Protein AF-A0A9D8HB39-F1 (afdb_monomer)

Solvent-accessible surface area (backbone atoms only — not comparable to full-atom values): 5679 Å² total; per-residue (Å²): 134,85,82,78,77,76,84,73,86,59,97,79,65,74,50,72,69,53,50,51,52,50,51,52,53,51,49,53,55,47,51,56,51,48,52,53,49,47,61,64,60,24,70,67,50,46,47,51,53,50,52,50,55,53,46,58,74,47,45,44,100,81,76,44,67,48,60,71,62,50,49,53,53,52,51,50,52,51,50,50,51,53,51,50,52,48,57,54,51,59,67,64,75,77,119

Sequence (95 aa):
MPRVIDKKAAPDQPSAAQLEAEISAARDNLAATLDQLRAETSPGALAARGVNAVKGFFTDEYGGVRPDRVAIVAGTVLTLIVLRRWRRSRRCHCH

Structure (mmCIF, N/CA/C/O backbone):
data_AF-A0A9D8HB39-F1
#
_entry.id   AF-A0A9D8HB39-F1
#
loop_
_atom_site.group_PDB
_atom_site.id
_atom_site.type_symbol
_atom_site.label_atom_id
_atom_site.label_alt_id
_atom_site.label_comp_id
_atom_site.label_asym_id
_atom_site.label_entity_id
_atom_site.label_seq_id
_atom_site.pdbx_PDB_ins_code
_atom_site.Cartn_x
_atom_site.Cartn_y
_atom_site.Cartn_z
_atom_site.occupancy
_atom_site.B_iso_or_equiv
_atom_site.auth_seq_id
_atom_site.auth_comp_id
_atom_site.auth_asym_id
_atom_site.auth_atom_id
_atom_site.pdbx_PDB_model_num
ATOM 1 N N . MET A 1 1 ? 6.376 -3.160 56.441 1.00 41.09 1 MET A N 1
ATOM 2 C CA . MET A 1 1 ? 4.916 -3.296 56.636 1.00 41.09 1 MET A CA 1
ATOM 3 C C . MET A 1 1 ? 4.254 -3.302 55.264 1.00 41.09 1 MET A C 1
ATOM 5 O O . MET A 1 1 ? 4.435 -2.317 54.557 1.00 41.09 1 MET A O 1
ATOM 9 N N . PRO A 1 2 ? 3.585 -4.382 54.824 1.00 53.44 2 PRO A N 1
ATOM 10 C CA . PRO A 1 2 ? 2.881 -4.374 53.548 1.00 53.44 2 PRO A CA 1
ATOM 11 C C . PRO A 1 2 ? 1.537 -3.661 53.724 1.00 53.44 2 PRO A C 1
ATOM 13 O O . PRO A 1 2 ? 0.754 -4.003 54.609 1.00 53.44 2 PRO A O 1
ATOM 16 N N . ARG A 1 3 ? 1.280 -2.643 52.900 1.00 53.41 3 ARG A N 1
ATOM 17 C CA . ARG A 1 3 ? -0.018 -1.970 52.851 1.00 53.41 3 ARG A CA 1
ATOM 18 C C . ARG A 1 3 ? -0.997 -2.907 52.150 1.00 53.41 3 ARG A C 1
ATOM 20 O O . ARG A 1 3 ? -1.012 -2.974 50.924 1.00 53.41 3 ARG A O 1
ATOM 27 N N . VAL A 1 4 ? -1.769 -3.656 52.934 1.00 57.44 4 VAL A N 1
ATOM 28 C CA . VAL A 1 4 ? -2.985 -4.312 52.450 1.00 57.44 4 VAL A CA 1
ATOM 29 C C . VAL A 1 4 ? -3.902 -3.213 51.926 1.00 57.44 4 VAL A C 1
ATOM 31 O O . VAL A 1 4 ? -4.328 -2.327 52.660 1.00 57.44 4 VAL A O 1
ATOM 34 N N . ILE A 1 5 ? -4.099 -3.190 50.614 1.00 57.19 5 ILE A N 1
ATOM 35 C CA . ILE A 1 5 ? -5.137 -2.371 50.005 1.00 57.19 5 ILE A CA 1
ATOM 36 C C . ILE A 1 5 ? -6.469 -3.037 50.335 1.00 57.19 5 ILE A C 1
ATOM 38 O O . ILE A 1 5 ? -6.849 -4.035 49.726 1.00 57.19 5 ILE A O 1
ATOM 42 N N . ASP A 1 6 ? -7.149 -2.507 51.347 1.00 56.09 6 ASP A N 1
ATOM 43 C CA . ASP A 1 6 ? -8.531 -2.846 51.647 1.00 56.09 6 ASP A CA 1
ATOM 44 C C . ASP A 1 6 ? -9.376 -2.664 50.386 1.00 56.09 6 ASP A C 1
ATOM 46 O O . ASP A 1 6 ? -9.554 -1.556 49.869 1.00 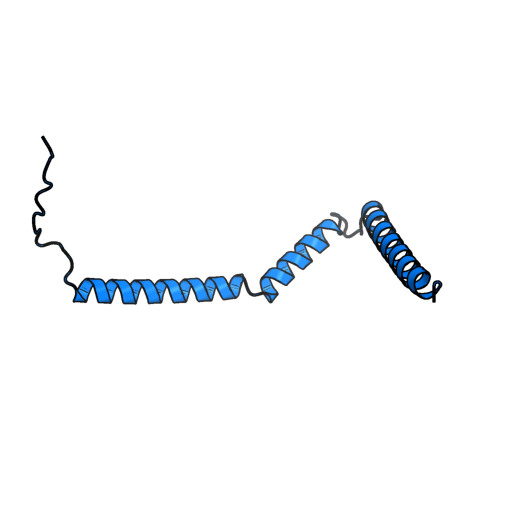56.09 6 ASP A O 1
ATOM 50 N N . LYS A 1 7 ? -9.893 -3.783 49.875 1.00 57.69 7 LYS A N 1
ATOM 51 C CA . LYS A 1 7 ? -10.887 -3.821 48.806 1.00 57.69 7 LYS A CA 1
ATOM 52 C C . LYS A 1 7 ? -12.195 -3.282 49.375 1.00 57.69 7 LYS A C 1
ATOM 54 O O . LYS A 1 7 ? -13.083 -4.036 49.762 1.00 57.69 7 LYS A O 1
ATOM 59 N N . LYS A 1 8 ? -12.300 -1.959 49.469 1.00 46.91 8 LYS A N 1
ATOM 60 C CA . LYS A 1 8 ? -13.551 -1.286 49.798 1.00 46.91 8 LYS A CA 1
ATOM 61 C C . LYS A 1 8 ? -14.505 -1.533 48.632 1.00 46.91 8 LYS A C 1
ATOM 63 O O . LYS A 1 8 ? -14.305 -1.008 47.541 1.00 46.91 8 LYS A O 1
ATOM 68 N N . ALA A 1 9 ? -15.506 -2.381 48.856 1.00 51.81 9 ALA A N 1
ATOM 69 C CA . ALA A 1 9 ? -16.674 -2.481 47.998 1.00 51.81 9 ALA A CA 1
ATOM 70 C C . ALA A 1 9 ? -17.374 -1.112 48.004 1.00 51.81 9 ALA A C 1
ATOM 72 O O . ALA A 1 9 ? -18.105 -0.780 48.934 1.00 51.81 9 ALA A O 1
ATOM 73 N N . ALA A 1 10 ? -17.048 -0.275 47.021 1.00 53.97 10 ALA A N 1
ATOM 74 C CA . ALA A 1 10 ? -17.773 0.952 46.733 1.00 53.97 10 ALA A CA 1
ATOM 75 C C . ALA A 1 10 ? -19.065 0.598 45.968 1.00 53.97 10 ALA A C 1
ATOM 77 O O . ALA A 1 10 ? -19.047 -0.350 45.176 1.00 53.97 10 ALA A O 1
ATOM 78 N N . PRO A 1 11 ? -20.165 1.344 46.173 1.00 55.41 11 PRO A N 1
ATOM 79 C CA . PRO A 1 11 ? -21.451 1.118 45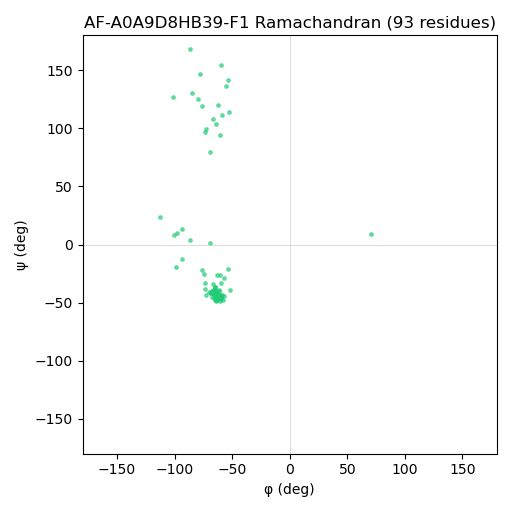.504 1.00 55.41 11 PRO A CA 1
ATOM 80 C C . PRO A 1 11 ? -21.421 1.439 43.996 1.00 55.41 11 PRO A C 1
ATOM 82 O O . PRO A 1 11 ? -22.429 1.272 43.321 1.00 55.41 11 PRO A O 1
ATOM 85 N N . ASP A 1 12 ? -20.265 1.855 43.472 1.00 61.81 12 ASP A N 1
ATOM 86 C CA . ASP A 1 12 ? -20.053 2.307 42.095 1.00 61.81 12 ASP A CA 1
ATOM 87 C C . ASP A 1 12 ? -19.425 1.243 41.178 1.00 61.81 12 ASP A C 1
ATOM 89 O O . ASP A 1 12 ? -19.029 1.555 40.056 1.00 61.81 12 ASP A O 1
ATOM 93 N N . GLN A 1 13 ? -19.275 -0.011 41.631 1.00 63.97 13 GLN A N 1
ATOM 94 C CA . GLN A 1 13 ? -18.836 -1.072 40.723 1.00 63.97 13 GLN A CA 1
ATOM 95 C C . GLN A 1 13 ? -20.004 -1.495 39.825 1.00 63.97 13 GLN A C 1
ATOM 97 O O . GLN A 1 13 ? -21.015 -1.967 40.357 1.00 63.97 13 GLN A O 1
ATOM 102 N N . PRO A 1 14 ? -19.879 -1.356 38.490 1.00 67.75 14 PRO A N 1
ATOM 103 C CA . PRO A 1 14 ? -20.923 -1.777 37.571 1.00 67.75 14 PRO A CA 1
ATOM 104 C C . PRO A 1 14 ? -21.248 -3.250 37.811 1.00 67.75 14 PRO A C 1
ATOM 106 O O . PRO A 1 14 ? -20.364 -4.090 38.013 1.00 67.75 14 PRO A O 1
ATOM 109 N N . SER A 1 15 ? -22.543 -3.559 37.833 1.00 81.75 15 SER A N 1
ATOM 110 C CA . SER A 1 15 ? -23.003 -4.942 37.955 1.00 81.75 15 SER A CA 1
ATOM 111 C C . SER A 1 15 ? -22.482 -5.775 36.777 1.00 81.75 15 SER A C 1
ATOM 113 O O . SER A 1 15 ? -22.242 -5.239 35.696 1.00 81.75 15 SER A O 1
ATOM 115 N N . ALA A 1 16 ? -22.341 -7.092 36.951 1.00 84.94 16 ALA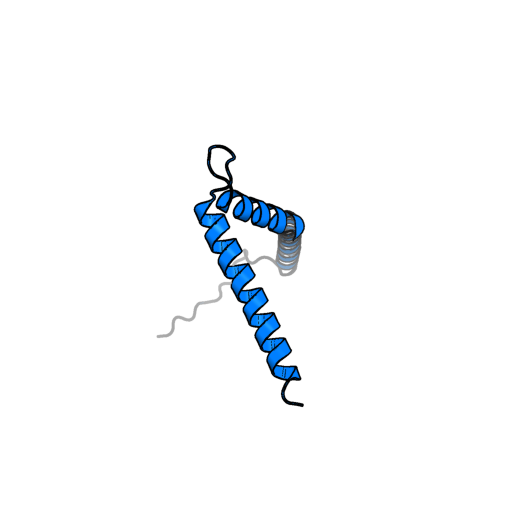 A N 1
ATOM 116 C CA . ALA A 1 16 ? -21.873 -7.973 35.874 1.00 84.94 16 ALA A CA 1
ATOM 117 C C . ALA A 1 16 ? -22.678 -7.788 34.571 1.00 84.94 16 ALA A C 1
ATOM 119 O O . ALA A 1 16 ? -22.094 -7.705 33.497 1.00 84.94 16 ALA A O 1
ATOM 120 N N . ALA A 1 17 ? -23.997 -7.595 34.683 1.00 83.31 17 ALA A N 1
ATOM 121 C CA . ALA A 1 17 ? -24.875 -7.322 33.548 1.00 83.31 17 ALA A CA 1
ATOM 122 C C . ALA A 1 17 ? -24.584 -5.976 32.852 1.00 83.31 17 ALA A C 1
ATOM 124 O O . ALA A 1 17 ? -24.670 -5.883 31.631 1.00 83.31 17 ALA A O 1
ATOM 125 N N . GLN A 1 18 ? -24.220 -4.932 33.607 1.00 83.56 18 GLN A N 1
ATOM 126 C CA . GLN A 1 18 ? -23.804 -3.646 33.031 1.00 83.56 18 GLN A CA 1
ATOM 127 C C . GLN A 1 18 ? -22.460 -3.774 32.315 1.00 83.56 18 GLN A C 1
ATOM 129 O O . GLN A 1 18 ? -22.318 -3.287 31.199 1.00 83.56 18 GLN A O 1
ATOM 134 N N . LEU A 1 19 ? -21.508 -4.498 32.907 1.00 87.06 19 LEU A N 1
ATOM 135 C CA . LEU A 1 19 ? -20.203 -4.723 32.292 1.00 87.06 19 LEU A CA 1
ATOM 136 C C . LEU A 1 19 ? -20.325 -5.525 30.987 1.00 87.06 19 LEU A C 1
ATOM 138 O O . LEU A 1 19 ? -19.675 -5.208 29.995 1.00 87.06 19 LEU A O 1
ATOM 142 N N . GLU A 1 20 ? -21.186 -6.543 30.964 1.00 88.38 20 GLU A N 1
ATOM 143 C CA . GLU A 1 20 ? -21.485 -7.318 29.757 1.00 88.38 20 GLU A CA 1
ATOM 144 C C . GLU A 1 20 ? -22.105 -6.447 28.656 1.00 88.38 20 GLU A C 1
ATOM 146 O O . GLU A 1 20 ? -21.668 -6.528 27.506 1.00 88.38 20 GLU A O 1
ATOM 151 N N . ALA A 1 21 ? -23.053 -5.573 29.010 1.00 90.06 21 ALA A N 1
ATOM 152 C CA . ALA A 1 21 ? -23.677 -4.638 28.075 1.00 90.06 21 ALA A CA 1
ATOM 153 C C . ALA A 1 21 ? -22.681 -3.601 27.521 1.00 90.06 21 ALA A C 1
ATOM 155 O O . ALA A 1 21 ? -22.696 -3.280 26.330 1.00 90.06 21 ALA A O 1
ATOM 156 N N . GLU A 1 22 ? -21.778 -3.099 28.362 1.00 88.12 22 GLU A N 1
ATOM 157 C CA . GLU A 1 22 ? -20.707 -2.190 27.948 1.00 88.12 22 GLU A CA 1
ATOM 158 C C . GLU A 1 22 ? -19.712 -2.882 27.011 1.00 88.12 22 GLU A C 1
ATOM 160 O O . GLU A 1 22 ? -19.306 -2.305 26.003 1.00 88.12 22 GLU A O 1
ATOM 165 N N . ILE A 1 23 ? -19.357 -4.141 27.286 1.00 90.69 23 ILE A N 1
ATOM 166 C CA . ILE A 1 23 ? -18.471 -4.928 26.423 1.00 90.69 23 ILE A CA 1
ATOM 167 C C . ILE A 1 23 ? -19.136 -5.213 25.074 1.00 90.69 23 ILE A C 1
ATOM 169 O O . ILE A 1 23 ? -18.458 -5.116 24.048 1.00 90.69 23 ILE A O 1
ATOM 173 N N . SER A 1 24 ? -20.430 -5.553 25.038 1.00 91.06 24 SER A N 1
ATOM 174 C CA . SER A 1 24 ? -21.135 -5.745 23.765 1.00 91.06 24 SER A CA 1
ATOM 175 C C . SER A 1 24 ? -21.172 -4.448 22.961 1.00 91.06 24 SER A C 1
ATOM 177 O O . SER A 1 24 ? -20.753 -4.444 21.806 1.00 91.06 24 SER A O 1
ATOM 179 N N . ALA A 1 25 ? -21.524 -3.327 23.597 1.00 91.94 25 ALA A N 1
ATOM 180 C CA . ALA A 1 25 ? -21.530 -2.024 22.940 1.00 91.94 25 ALA A CA 1
ATOM 181 C C . ALA A 1 25 ? -20.130 -1.616 22.442 1.00 91.94 25 ALA A C 1
ATOM 183 O O . ALA A 1 25 ? -19.980 -1.081 21.343 1.00 91.94 25 ALA A O 1
ATOM 184 N N . ALA A 1 26 ? -19.075 -1.887 23.215 1.00 92.06 26 ALA A N 1
ATOM 185 C CA . ALA A 1 26 ? -17.699 -1.612 22.807 1.00 92.06 26 ALA A CA 1
ATOM 186 C C . ALA A 1 26 ? -17.268 -2.472 21.607 1.00 92.06 26 ALA A C 1
ATOM 188 O O . ALA A 1 26 ? -16.591 -1.974 20.706 1.00 92.06 26 ALA A O 1
ATOM 189 N N . ARG A 1 27 ? -17.678 -3.747 21.563 1.00 91.75 27 ARG A N 1
ATOM 190 C CA . ARG A 1 27 ? -17.409 -4.640 20.425 1.00 91.75 27 ARG A CA 1
ATOM 191 C C . ARG A 1 27 ? -18.114 -4.176 19.159 1.00 91.75 27 ARG A C 1
ATOM 193 O O . ARG A 1 27 ? -17.475 -4.171 18.110 1.00 91.75 27 ARG A O 1
ATOM 200 N N . ASP A 1 28 ? -19.364 -3.740 19.259 1.00 93.62 28 ASP A N 1
ATOM 201 C CA . ASP A 1 28 ? -20.126 -3.246 18.109 1.00 93.62 28 ASP A CA 1
ATOM 202 C C . ASP A 1 28 ? -19.492 -1.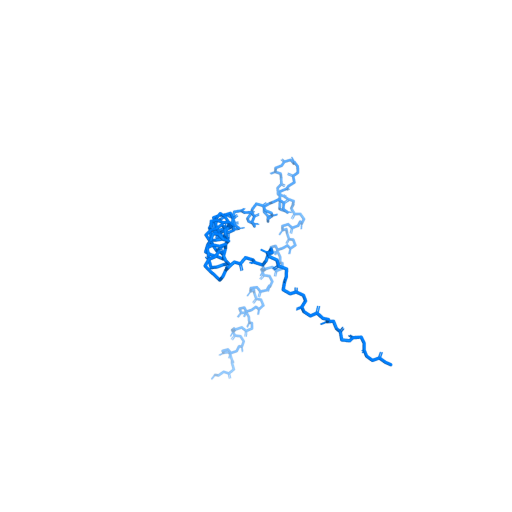975 17.520 1.00 93.62 28 ASP A C 1
ATOM 204 O O . ASP A 1 28 ? -19.272 -1.885 16.310 1.00 93.62 28 ASP A O 1
ATOM 208 N N . ASN A 1 29 ? -19.083 -1.030 18.375 1.00 89.94 29 ASN A N 1
ATOM 209 C CA . ASN A 1 29 ? -18.354 0.171 17.950 1.00 89.94 29 ASN A CA 1
ATOM 210 C C . ASN A 1 29 ? -17.011 -0.165 17.279 1.00 89.94 29 ASN A C 1
ATOM 212 O O . ASN A 1 29 ? -16.615 0.467 16.293 1.00 89.94 29 ASN A O 1
ATOM 216 N N . LEU A 1 30 ? -16.302 -1.171 17.797 1.00 92.00 30 LEU A N 1
ATOM 217 C CA . LEU A 1 30 ? -15.031 -1.603 17.227 1.00 92.00 30 LEU A CA 1
ATOM 218 C C . LEU A 1 30 ? -15.223 -2.299 15.876 1.00 92.00 30 LEU A C 1
ATOM 220 O O . LEU A 1 30 ? -14.456 -2.033 14.955 1.00 92.00 30 LEU A O 1
ATOM 224 N N . ALA A 1 31 ? -16.244 -3.148 15.735 1.00 93.38 31 ALA A N 1
ATOM 225 C CA . ALA A 1 31 ? -16.589 -3.791 14.470 1.00 93.38 31 ALA A CA 1
ATOM 226 C C . ALA A 1 31 ? -16.924 -2.749 13.394 1.00 93.38 31 ALA A C 1
ATOM 228 O O . ALA A 1 31 ? -16.338 -2.786 12.314 1.00 93.38 31 ALA A O 1
ATOM 229 N N . ALA A 1 32 ? -17.749 -1.750 13.728 1.00 91.44 32 ALA A N 1
ATOM 230 C CA . ALA A 1 32 ? -18.074 -0.649 12.822 1.00 91.44 32 ALA A CA 1
ATOM 231 C C . ALA A 1 32 ? -16.822 0.139 12.385 1.00 91.44 32 ALA A C 1
ATOM 233 O O . ALA A 1 32 ? -16.634 0.426 11.202 1.00 91.44 32 ALA A O 1
ATOM 234 N N . THR A 1 33 ? -15.922 0.430 13.330 1.00 90.19 33 THR A N 1
ATOM 235 C CA . THR A 1 33 ? -14.650 1.113 13.038 1.00 90.19 33 THR A CA 1
ATOM 236 C C . THR A 1 33 ? -13.737 0.254 12.159 1.00 90.19 33 THR A C 1
ATOM 238 O O . THR A 1 33 ? -13.098 0.760 11.237 1.00 90.19 33 THR A O 1
ATOM 241 N N . LEU A 1 34 ? -13.674 -1.056 12.413 1.00 89.19 34 LEU A N 1
ATOM 242 C CA . LEU A 1 34 ? -12.882 -1.993 11.619 1.00 89.19 34 LEU A CA 1
ATOM 243 C C . LEU A 1 34 ? -13.414 -2.130 10.196 1.00 89.19 34 LEU A C 1
ATOM 245 O O . LEU A 1 34 ? -12.608 -2.198 9.272 1.00 89.19 34 LEU A O 1
ATOM 249 N N . ASP A 1 35 ? -14.729 -2.150 9.999 1.00 86.31 35 ASP A N 1
ATOM 250 C CA . ASP A 1 35 ? -15.327 -2.219 8.666 1.00 86.31 35 ASP A CA 1
ATOM 251 C C . ASP A 1 35 ? -15.032 -0.955 7.854 1.00 86.31 35 ASP A C 1
ATOM 253 O O . ASP A 1 35 ? -14.625 -1.049 6.691 1.00 86.31 35 ASP A O 1
ATOM 257 N N . GLN A 1 36 ? -15.111 0.223 8.481 1.00 82.88 36 GLN A N 1
ATOM 258 C CA . GLN A 1 36 ? -14.680 1.474 7.858 1.00 82.88 36 GLN A CA 1
ATOM 259 C C . GLN A 1 36 ? -13.186 1.432 7.499 1.00 82.88 36 GLN A C 1
ATOM 261 O O . GLN A 1 36 ? -12.801 1.752 6.370 1.00 82.88 36 GLN A O 1
ATOM 266 N N . LEU A 1 37 ? -12.336 0.964 8.419 1.00 83.75 37 LEU A N 1
ATOM 267 C CA . LEU A 1 37 ? -10.898 0.875 8.180 1.00 83.75 37 LEU A CA 1
ATOM 268 C C . LEU A 1 37 ? -10.568 -0.132 7.070 1.00 83.75 37 LEU A C 1
ATOM 270 O O . LEU A 1 37 ? -9.695 0.132 6.245 1.00 83.75 37 LEU A O 1
ATOM 274 N N . ARG A 1 38 ? -11.281 -1.261 6.992 1.00 80.00 38 ARG A N 1
ATOM 275 C CA . ARG A 1 38 ? -11.151 -2.249 5.908 1.00 80.00 38 ARG A CA 1
ATOM 276 C C . ARG A 1 38 ? -11.583 -1.690 4.559 1.00 80.00 38 ARG A C 1
ATOM 278 O O . ARG A 1 38 ? -10.958 -2.025 3.557 1.00 80.00 38 ARG A O 1
ATOM 285 N N . ALA A 1 39 ? -12.616 -0.853 4.512 1.00 76.19 39 ALA A N 1
ATOM 286 C CA . ALA A 1 39 ? -13.035 -0.201 3.276 1.00 76.19 39 ALA A CA 1
ATOM 287 C C . ALA A 1 39 ? -11.947 0.762 2.758 1.00 76.19 39 ALA A C 1
ATOM 289 O O . ALA A 1 39 ? -11.585 0.718 1.577 1.00 76.19 39 ALA A O 1
ATOM 290 N N . GLU A 1 40 ? -11.346 1.562 3.645 1.00 73.12 40 GLU A N 1
ATOM 291 C CA . GLU A 1 40 ? -10.278 2.511 3.294 1.00 73.12 40 GLU A CA 1
ATOM 292 C C . GLU A 1 40 ? -8.925 1.848 2.998 1.00 73.12 40 GLU A C 1
ATOM 294 O O . GLU A 1 40 ? -8.164 2.321 2.150 1.00 73.12 40 GLU A O 1
ATOM 299 N N . THR A 1 41 ? -8.626 0.740 3.676 1.00 75.56 41 THR A N 1
ATOM 300 C CA . THR A 1 41 ? -7.432 -0.093 3.448 1.00 75.56 41 THR A CA 1
ATOM 301 C C . THR A 1 41 ? -7.702 -1.246 2.493 1.00 75.56 41 THR A C 1
ATOM 303 O O . THR A 1 41 ? -6.885 -2.162 2.369 1.00 75.56 41 THR A O 1
ATOM 306 N N . SER A 1 42 ? -8.833 -1.205 1.786 1.00 73.94 42 SER A N 1
ATOM 307 C CA . SER A 1 42 ? -9.152 -2.218 0.794 1.00 73.94 42 SER A CA 1
ATOM 308 C C . SER A 1 42 ? -7.990 -2.331 -0.197 1.00 73.94 42 SER A C 1
ATOM 310 O O . SER A 1 42 ? -7.368 -1.324 -0.560 1.00 73.94 42 SER A O 1
ATOM 312 N N . PRO A 1 43 ? -7.655 -3.548 -0.652 1.00 67.25 43 PRO A N 1
ATOM 313 C CA . PRO A 1 43 ? -6.509 -3.761 -1.528 1.00 67.25 43 PRO A CA 1
ATOM 314 C C . PRO A 1 43 ? -6.598 -2.917 -2.805 1.00 67.25 43 PRO A C 1
ATOM 316 O O . PRO A 1 43 ? -5.568 -2.489 -3.311 1.00 67.25 43 PRO A O 1
ATOM 319 N N . GLY A 1 44 ? -7.809 -2.601 -3.281 1.00 69.25 44 GLY A N 1
ATOM 320 C CA . GLY A 1 44 ? -8.024 -1.661 -4.384 1.00 69.25 44 GLY A CA 1
ATOM 321 C C . GLY A 1 44 ? -7.616 -0.223 -4.047 1.00 69.25 44 GLY A C 1
ATOM 322 O O . GLY A 1 44 ? -6.904 0.405 -4.829 1.00 69.25 44 GLY A O 1
ATOM 323 N N . ALA A 1 45 ? -7.995 0.288 -2.873 1.00 67.44 45 ALA A N 1
ATOM 324 C CA . ALA A 1 45 ? -7.614 1.626 -2.421 1.00 67.44 45 ALA A CA 1
ATOM 325 C C . ALA A 1 45 ? -6.107 1.732 -2.124 1.00 67.44 45 ALA A C 1
ATOM 327 O O . ALA A 1 45 ? -5.461 2.700 -2.532 1.00 67.44 45 ALA A O 1
ATOM 328 N N . LEU A 1 46 ? -5.517 0.716 -1.485 1.00 69.69 46 LEU A N 1
ATOM 329 C CA . LEU A 1 46 ? -4.070 0.637 -1.261 1.00 69.69 46 LEU A CA 1
ATOM 330 C C . LEU A 1 46 ? -3.294 0.519 -2.578 1.00 69.69 46 LEU A C 1
ATOM 332 O O . LEU A 1 46 ? -2.289 1.208 -2.754 1.00 69.69 46 LEU A O 1
ATOM 336 N N . ALA A 1 47 ? -3.768 -0.293 -3.526 1.00 68.50 47 ALA A N 1
ATOM 337 C CA . ALA A 1 47 ? -3.155 -0.418 -4.845 1.00 68.50 47 ALA A CA 1
ATOM 338 C C . ALA A 1 47 ? -3.234 0.895 -5.629 1.00 68.50 47 ALA A C 1
ATOM 340 O O . ALA A 1 47 ? -2.236 1.308 -6.211 1.00 68.50 47 ALA A O 1
ATOM 341 N N . ALA A 1 48 ? -4.373 1.593 -5.604 1.00 68.25 48 ALA A N 1
ATOM 342 C CA . ALA A 1 48 ? -4.514 2.897 -6.247 1.00 68.25 48 ALA A CA 1
ATOM 343 C C . ALA A 1 48 ? -3.545 3.932 -5.650 1.00 68.25 48 ALA A C 1
ATOM 345 O O . ALA A 1 48 ? -2.856 4.631 -6.395 1.00 68.25 48 ALA A O 1
ATOM 346 N N . ARG A 1 49 ? -3.417 3.983 -4.314 1.00 70.19 49 ARG A N 1
ATOM 347 C CA . ARG A 1 49 ? -2.435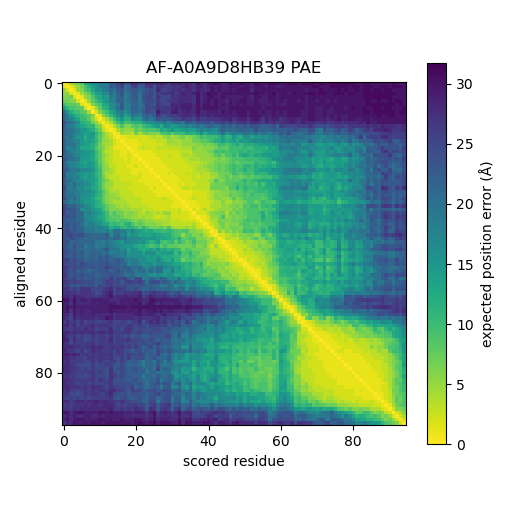 4.839 -3.622 1.00 70.19 49 ARG A CA 1
ATOM 348 C C . ARG A 1 49 ? -0.996 4.466 -3.992 1.00 70.19 49 ARG A C 1
ATOM 350 O O . ARG A 1 49 ? -0.202 5.353 -4.288 1.00 70.19 49 ARG A O 1
ATOM 357 N N . GLY A 1 50 ? -0.676 3.174 -4.045 1.00 69.00 50 GLY A N 1
ATOM 358 C CA . GLY A 1 50 ? 0.641 2.677 -4.448 1.00 69.00 50 GLY A CA 1
ATOM 359 C C . GLY A 1 50 ? 0.984 3.009 -5.901 1.00 69.00 50 GLY A C 1
ATOM 360 O O . GLY A 1 50 ? 2.067 3.511 -6.179 1.00 69.00 50 GLY A O 1
ATOM 361 N N . VAL A 1 51 ? 0.048 2.812 -6.830 1.00 66.50 51 VAL A N 1
ATOM 362 C CA . VAL A 1 51 ? 0.222 3.155 -8.250 1.00 66.50 51 VAL A CA 1
ATOM 363 C C . VAL A 1 51 ? 0.396 4.659 -8.431 1.00 66.50 51 VAL A C 1
ATOM 365 O O . VAL A 1 51 ? 1.251 5.072 -9.207 1.00 66.50 51 VAL A O 1
ATOM 368 N N . ASN A 1 52 ? -0.365 5.483 -7.711 1.00 64.44 52 ASN A N 1
ATOM 369 C CA . ASN A 1 52 ? -0.219 6.937 -7.772 1.00 64.44 52 ASN A CA 1
ATOM 370 C C . ASN A 1 52 ? 1.117 7.406 -7.179 1.00 64.44 52 ASN A C 1
ATOM 372 O O . ASN A 1 52 ? 1.768 8.258 -7.775 1.00 64.44 52 ASN A O 1
ATOM 376 N N . ALA A 1 53 ? 1.573 6.810 -6.073 1.00 63.41 53 ALA A N 1
ATOM 377 C CA . ALA A 1 53 ? 2.887 7.097 -5.498 1.00 63.41 53 ALA A CA 1
ATOM 378 C C . ALA A 1 53 ? 4.031 6.703 -6.448 1.00 63.41 53 ALA A C 1
ATOM 380 O O . ALA A 1 53 ? 4.981 7.461 -6.634 1.00 63.41 53 ALA A O 1
ATOM 381 N N . VAL A 1 54 ? 3.918 5.543 -7.103 1.00 64.75 54 VAL A N 1
ATOM 382 C CA . VAL A 1 54 ? 4.881 5.094 -8.115 1.00 64.75 54 VAL A CA 1
ATOM 383 C C . VAL A 1 54 ? 4.859 6.027 -9.324 1.00 64.75 54 VAL A C 1
ATOM 385 O O . VAL A 1 54 ? 5.913 6.488 -9.747 1.00 64.75 54 VAL A O 1
ATOM 388 N N . LYS A 1 55 ? 3.680 6.371 -9.854 1.00 62.47 55 LYS A N 1
ATOM 389 C CA . LYS A 1 55 ? 3.547 7.324 -10.967 1.00 62.47 55 LYS A CA 1
ATOM 390 C C . LYS A 1 55 ? 4.165 8.679 -10.627 1.00 62.47 55 LYS A C 1
ATOM 392 O O . LYS A 1 55 ? 4.946 9.167 -11.432 1.00 62.47 55 LYS A O 1
ATOM 397 N N . GLY A 1 56 ? 3.922 9.208 -9.427 1.00 60.84 56 GLY A N 1
ATOM 398 C CA . GLY A 1 56 ? 4.520 10.458 -8.943 1.00 60.84 56 GLY A CA 1
ATOM 399 C C . GLY A 1 56 ? 6.050 10.430 -8.860 1.00 60.84 56 GLY A C 1
ATOM 400 O O . GLY A 1 56 ? 6.692 11.461 -9.010 1.00 60.84 56 GLY A O 1
ATOM 401 N N . PHE A 1 57 ? 6.660 9.254 -8.694 1.00 60.72 57 PHE A N 1
ATOM 402 C CA . PHE A 1 57 ? 8.117 9.107 -8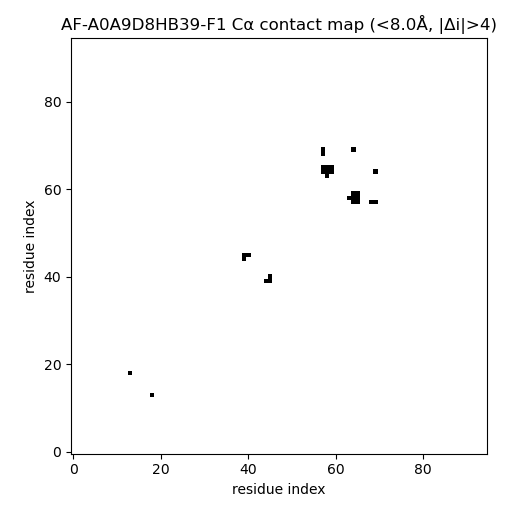.775 1.00 60.72 57 PHE A CA 1
ATOM 403 C C . PHE A 1 57 ? 8.648 9.181 -10.220 1.00 60.72 57 PHE A C 1
ATOM 405 O O . PHE A 1 57 ? 9.808 9.538 -10.448 1.00 60.72 57 PHE A O 1
ATOM 412 N N . PHE A 1 58 ? 7.809 8.839 -11.201 1.00 54.34 58 PHE A N 1
ATOM 413 C CA . PHE A 1 58 ? 8.152 8.795 -12.623 1.00 54.34 58 PHE A CA 1
ATOM 414 C C . PHE A 1 58 ? 7.716 10.046 -13.414 1.00 54.34 58 PHE A C 1
ATOM 416 O O . PHE A 1 58 ? 8.287 10.298 -14.477 1.00 54.34 58 PHE A O 1
ATOM 423 N N . THR A 1 59 ? 6.764 10.840 -12.909 1.00 56.84 59 THR A N 1
ATOM 424 C CA . THR A 1 59 ? 6.259 12.078 -13.535 1.00 56.84 59 THR A CA 1
ATOM 425 C C . THR A 1 59 ? 6.854 13.332 -12.891 1.00 56.84 59 THR A C 1
ATOM 427 O O . THR A 1 59 ? 6.775 13.487 -11.677 1.00 56.84 59 THR A O 1
ATOM 430 N N . ASP A 1 60 ? 7.431 14.226 -13.697 1.00 57.09 60 ASP A N 1
ATOM 431 C CA . ASP A 1 60 ? 7.883 15.565 -13.278 1.00 57.09 60 ASP A CA 1
ATOM 432 C C . ASP A 1 60 ? 6.745 16.604 -13.353 1.00 57.09 60 ASP A C 1
ATOM 434 O O . ASP A 1 60 ? 5.721 16.351 -13.993 1.00 57.09 60 ASP A O 1
ATOM 438 N N . GLU A 1 61 ? 6.951 17.790 -12.773 1.00 51.97 61 GLU 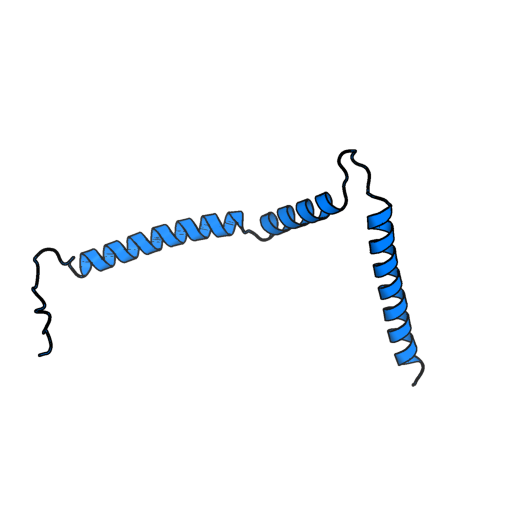A N 1
ATOM 439 C CA . GLU A 1 61 ? 5.993 18.920 -12.711 1.00 51.97 61 GLU A CA 1
ATOM 440 C C . GLU A 1 61 ? 5.444 19.356 -14.089 1.00 51.97 61 GLU A C 1
ATOM 442 O O . GLU A 1 61 ? 4.352 19.897 -14.196 1.00 51.97 61 GLU A O 1
ATOM 447 N N . TYR A 1 62 ? 6.146 19.035 -15.179 1.00 48.28 62 TYR A N 1
ATOM 448 C CA . TYR A 1 62 ? 5.743 19.372 -16.551 1.00 48.28 62 TYR A CA 1
ATOM 449 C C . TYR A 1 62 ? 5.030 18.239 -17.315 1.00 48.28 62 TYR A C 1
ATOM 451 O O . TYR A 1 62 ? 4.857 18.328 -18.530 1.00 48.28 62 TYR A O 1
ATOM 459 N N . GLY A 1 63 ? 4.652 17.134 -16.659 1.00 54.12 63 GLY A N 1
ATOM 460 C CA . GLY A 1 63 ? 4.071 15.967 -17.346 1.00 54.12 63 GLY A CA 1
ATOM 461 C C . GLY A 1 63 ? 5.079 15.191 -18.210 1.00 54.12 63 GLY A C 1
ATOM 462 O O . GLY A 1 63 ? 4.706 14.281 -18.950 1.00 54.12 63 GLY A O 1
ATOM 463 N N . GLY A 1 64 ? 6.368 15.527 -18.100 1.00 53.81 64 GLY A N 1
ATOM 464 C CA . GLY A 1 64 ? 7.470 14.823 -18.739 1.00 53.81 64 GLY A CA 1
ATOM 465 C C . GLY A 1 64 ? 7.929 13.632 -17.901 1.00 53.81 64 GLY A C 1
ATOM 466 O O . GLY A 1 64 ? 8.193 13.747 -16.703 1.00 53.81 64 GLY A O 1
ATOM 467 N N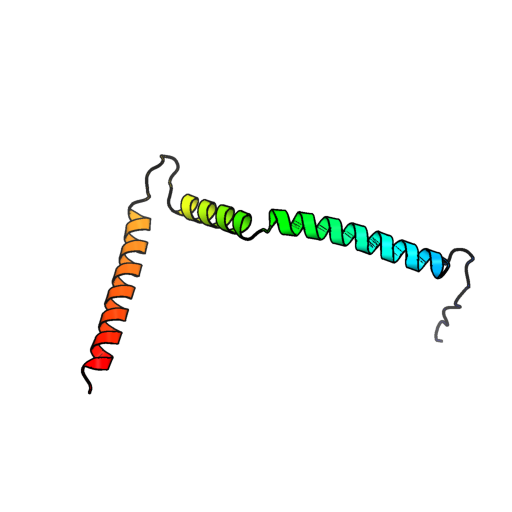 . VAL A 1 65 ? 8.053 12.472 -18.539 1.00 56.88 65 VAL A N 1
ATOM 468 C CA . VAL A 1 65 ? 8.749 11.313 -17.974 1.00 56.88 65 VAL A CA 1
ATOM 469 C C . VAL A 1 65 ? 10.212 11.706 -17.764 1.00 56.88 65 VAL A C 1
ATOM 471 O O . VAL A 1 65 ? 10.863 12.039 -18.748 1.00 56.88 65 VAL A O 1
ATOM 474 N N . ARG A 1 66 ? 10.752 11.668 -16.533 1.00 60.97 66 ARG A N 1
ATOM 475 C CA . ARG A 1 66 ? 12.178 11.990 -16.284 1.00 60.97 66 ARG A CA 1
ATOM 476 C C . ARG A 1 66 ? 13.063 10.961 -16.998 1.00 60.97 66 ARG A C 1
ATOM 478 O O . ARG A 1 66 ? 13.199 9.840 -16.488 1.00 60.97 66 ARG A O 1
ATOM 485 N N . PRO A 1 67 ? 13.682 11.305 -18.144 1.00 64.62 67 PRO A N 1
ATOM 486 C CA . PRO A 1 67 ? 14.302 10.308 -19.009 1.00 64.62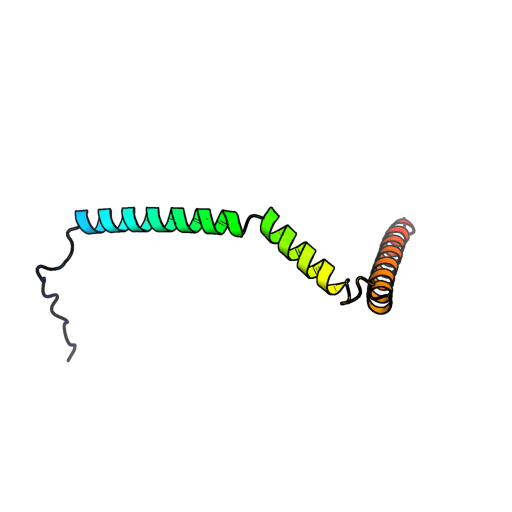 67 PRO A CA 1
ATOM 487 C C . PRO A 1 67 ? 15.507 9.656 -18.327 1.00 64.62 67 PRO A C 1
ATOM 489 O O . PRO A 1 67 ? 15.681 8.449 -18.448 1.00 64.62 67 PRO A O 1
ATOM 492 N N . ASP A 1 68 ? 16.259 10.403 -17.511 1.00 65.19 68 ASP A N 1
ATOM 493 C CA . ASP A 1 68 ? 17.388 9.881 -16.730 1.00 65.19 68 ASP A CA 1
ATOM 494 C C . ASP A 1 68 ? 16.992 8.746 -15.777 1.00 65.19 68 ASP A C 1
ATOM 496 O O . ASP A 1 68 ? 17.634 7.697 -15.720 1.00 65.19 68 ASP A O 1
ATOM 500 N N . ARG A 1 69 ? 15.907 8.927 -15.013 1.00 66.94 69 ARG A N 1
ATOM 501 C CA . ARG A 1 69 ? 15.480 7.926 -14.023 1.00 66.94 69 ARG A CA 1
ATOM 502 C C . ARG A 1 69 ? 14.867 6.709 -14.699 1.00 66.94 69 ARG A C 1
ATOM 504 O O . ARG A 1 69 ? 15.132 5.584 -14.278 1.00 66.94 69 ARG A O 1
ATOM 511 N N . VAL A 1 70 ? 14.101 6.920 -15.767 1.00 66.69 70 VAL A N 1
ATOM 512 C CA . VAL A 1 70 ? 13.531 5.821 -16.551 1.00 66.69 70 VAL A CA 1
ATOM 513 C C . VAL A 1 70 ? 14.613 5.035 -17.277 1.00 66.69 70 VAL A C 1
ATOM 515 O O . VAL A 1 70 ? 14.556 3.810 -17.256 1.00 66.69 70 VAL A O 1
ATOM 518 N N . ALA A 1 71 ? 15.632 5.689 -17.835 1.00 73.94 71 ALA A N 1
ATOM 519 C CA . ALA A 1 71 ? 16.745 5.012 -18.493 1.00 73.94 71 ALA A CA 1
ATOM 520 C C . ALA A 1 71 ? 17.524 4.108 -17.525 1.00 73.94 71 ALA A C 1
ATOM 522 O O . ALA A 1 71 ? 17.805 2.957 -17.857 1.00 73.94 71 ALA A O 1
ATOM 523 N N . ILE A 1 72 ? 17.808 4.576 -16.303 1.00 77.12 72 ILE A N 1
ATOM 524 C CA . ILE A 1 72 ? 18.499 3.774 -15.279 1.00 77.12 72 ILE A CA 1
ATOM 525 C C . ILE A 1 72 ? 17.653 2.558 -14.865 1.00 77.12 72 ILE A C 1
ATOM 527 O O . ILE A 1 72 ? 18.151 1.428 -14.821 1.00 77.12 72 ILE A O 1
ATOM 531 N N . VAL A 1 73 ? 16.361 2.754 -14.585 1.00 78.62 73 VAL A N 1
ATOM 532 C CA . VAL A 1 73 ? 15.466 1.657 -14.173 1.00 78.62 73 VAL A CA 1
ATOM 533 C C . VAL A 1 73 ? 15.234 0.666 -15.319 1.00 78.62 73 VAL A C 1
ATOM 535 O O . VAL A 1 73 ? 15.357 -0.542 -15.129 1.00 78.62 73 VAL A O 1
ATOM 538 N N . ALA A 1 74 ? 14.971 1.144 -16.533 1.00 76.31 74 ALA A N 1
ATOM 539 C CA . ALA A 1 74 ? 14.815 0.283 -17.702 1.00 76.31 74 ALA A CA 1
ATOM 540 C C . ALA A 1 74 ? 16.105 -0.500 -17.998 1.00 76.31 74 ALA A C 1
ATOM 542 O O . ALA A 1 74 ? 16.056 -1.713 -18.205 1.00 76.31 74 ALA A O 1
ATOM 543 N N . GLY A 1 75 ? 17.267 0.158 -17.943 1.00 86.88 75 GLY A N 1
ATOM 544 C CA . GLY A 1 75 ? 18.569 -0.473 -18.163 1.00 86.88 75 GLY A CA 1
ATOM 545 C C . GLY A 1 75 ? 18.875 -1.576 -17.148 1.00 86.88 75 GLY A C 1
ATOM 546 O O . GLY A 1 75 ? 19.286 -2.677 -17.526 1.00 86.88 75 GLY A O 1
ATOM 547 N N . THR A 1 76 ? 18.617 -1.331 -15.861 1.00 91.19 76 THR A N 1
ATOM 548 C CA . THR A 1 76 ? 18.812 -2.338 -14.800 1.00 91.19 76 THR A CA 1
ATOM 549 C C . THR A 1 76 ? 17.881 -3.540 -14.951 1.00 91.19 76 THR A C 1
ATOM 551 O O . THR A 1 76 ? 18.342 -4.681 -14.861 1.00 91.19 76 THR A O 1
ATOM 554 N N . VAL A 1 77 ? 16.597 -3.317 -15.250 1.00 86.31 77 VAL A N 1
ATOM 555 C CA . VAL A 1 77 ? 15.622 -4.397 -15.469 1.00 86.31 77 VAL A CA 1
ATOM 556 C C . VAL A 1 77 ? 16.000 -5.239 -16.686 1.00 86.31 77 VAL A C 1
ATOM 558 O O . VAL A 1 77 ? 16.043 -6.468 -16.590 1.00 86.31 77 VAL A O 1
ATOM 561 N N . LEU A 1 78 ? 16.340 -4.606 -17.812 1.00 91.69 78 LEU A N 1
ATOM 562 C CA . LEU A 1 78 ? 16.779 -5.311 -19.018 1.00 91.69 78 LEU A CA 1
ATOM 563 C C . LEU A 1 78 ? 18.033 -6.148 -18.750 1.00 91.69 78 LEU A C 1
ATOM 565 O O . LEU A 1 78 ? 18.068 -7.332 -19.090 1.00 91.69 78 LEU A O 1
ATOM 569 N N . THR A 1 79 ? 19.024 -5.573 -18.067 1.00 92.25 79 THR A N 1
ATOM 570 C CA . THR A 1 79 ? 20.258 -6.279 -17.695 1.00 92.25 79 THR A CA 1
ATOM 571 C C . THR A 1 79 ? 19.959 -7.495 -16.819 1.00 92.25 79 THR A C 1
ATOM 573 O O . THR A 1 79 ? 20.475 -8.583 -17.077 1.00 92.25 79 THR A O 1
ATOM 576 N N . LEU A 1 80 ? 19.077 -7.361 -15.823 1.00 95.75 80 LEU A N 1
ATOM 577 C CA . LEU A 1 80 ? 18.657 -8.474 -14.968 1.00 95.75 80 LEU A CA 1
ATOM 578 C C . LEU A 1 80 ? 17.937 -9.576 -15.747 1.00 95.75 80 LEU A C 1
ATOM 580 O O . LEU A 1 80 ? 18.209 -10.755 -15.513 1.00 95.75 80 LEU A O 1
ATOM 584 N N . ILE A 1 81 ? 17.039 -9.222 -16.669 1.00 94.38 81 ILE A N 1
ATOM 585 C CA . ILE A 1 81 ? 16.306 -10.191 -17.494 1.00 94.38 81 ILE A CA 1
ATOM 586 C C . ILE A 1 81 ? 17.276 -10.960 -18.391 1.00 94.38 81 ILE A C 1
ATOM 588 O O . ILE A 1 81 ? 17.238 -12.194 -18.411 1.00 94.38 81 ILE A O 1
ATOM 592 N N . VAL A 1 82 ? 18.174 -10.257 -19.087 1.00 94.88 82 VAL A N 1
ATOM 593 C CA . VAL A 1 82 ? 19.198 -10.871 -19.942 1.00 94.88 82 VAL A CA 1
ATOM 594 C C . VAL A 1 82 ? 20.106 -11.774 -19.113 1.00 94.88 82 VAL A C 1
ATOM 596 O O . VAL A 1 82 ? 20.268 -12.948 -19.448 1.00 94.88 82 VAL A O 1
ATOM 599 N N . LEU A 1 83 ? 20.618 -11.286 -17.981 1.00 95.50 83 LEU A N 1
ATOM 600 C CA . LEU A 1 83 ? 21.463 -12.061 -17.075 1.00 95.50 83 LEU A CA 1
ATOM 601 C C . LEU A 1 83 ? 20.736 -13.305 -16.553 1.00 95.50 83 LEU A C 1
ATOM 603 O O . LEU A 1 83 ? 21.310 -14.391 -16.512 1.00 95.50 83 LEU A O 1
ATOM 607 N N . ARG A 1 84 ? 19.462 -13.184 -16.171 1.00 94.56 84 ARG A N 1
ATOM 608 C CA . ARG A 1 84 ? 18.654 -14.300 -15.665 1.00 94.56 84 ARG A CA 1
ATOM 609 C C . ARG A 1 84 ? 18.364 -15.326 -16.756 1.00 94.56 84 ARG A C 1
ATOM 611 O O . ARG A 1 84 ? 18.470 -16.524 -16.491 1.00 94.56 84 ARG A O 1
ATOM 618 N N . ARG A 1 85 ? 18.045 -14.886 -17.975 1.00 94.25 85 ARG A N 1
ATOM 619 C CA . ARG A 1 85 ? 17.814 -15.766 -19.130 1.00 94.25 85 ARG A CA 1
ATOM 620 C C . ARG A 1 85 ? 19.097 -16.475 -19.549 1.00 94.25 85 ARG A C 1
ATOM 622 O O . ARG A 1 85 ? 19.074 -17.683 -19.763 1.00 94.25 85 ARG A O 1
ATOM 629 N N . TRP A 1 86 ? 20.221 -15.768 -19.556 1.00 93.31 86 TRP A N 1
ATOM 630 C CA . TRP A 1 86 ? 21.537 -16.346 -19.798 1.00 93.31 86 TRP A CA 1
ATOM 631 C C . TRP A 1 86 ? 21.922 -17.359 -18.719 1.00 93.31 86 TRP A C 1
ATOM 633 O O . TRP A 1 86 ? 22.262 -18.491 -19.043 1.00 93.31 86 TRP A O 1
ATOM 643 N N . ARG A 1 87 ? 21.757 -17.023 -17.433 1.00 92.44 87 ARG A N 1
ATOM 644 C CA . ARG A 1 87 ? 21.963 -17.964 -16.317 1.00 92.44 87 ARG A CA 1
ATOM 645 C C . ARG A 1 87 ? 21.050 -19.185 -16.397 1.00 92.44 87 ARG A C 1
ATOM 647 O O . ARG A 1 87 ? 21.460 -20.252 -15.958 1.00 92.44 87 ARG A O 1
ATOM 654 N N . ARG A 1 88 ? 19.827 -19.052 -16.919 1.00 88.06 88 ARG A N 1
ATOM 655 C CA . ARG A 1 88 ? 18.912 -20.184 -17.133 1.00 88.06 88 ARG A CA 1
ATOM 656 C C . ARG A 1 88 ? 19.361 -21.051 -18.311 1.00 88.06 88 ARG A C 1
ATOM 658 O O . ARG A 1 88 ? 19.388 -22.263 -18.172 1.00 88.06 88 ARG A O 1
ATOM 665 N N . SER A 1 89 ? 19.776 -20.439 -19.418 1.00 83.75 89 SER A N 1
ATOM 666 C CA . SER A 1 89 ? 20.273 -21.144 -20.609 1.00 83.75 89 SER A CA 1
ATOM 667 C C . SER A 1 89 ? 21.586 -21.893 -20.342 1.00 83.75 89 SER A C 1
ATOM 669 O O . SER A 1 89 ? 21.736 -23.054 -20.712 1.00 83.75 89 SER A O 1
ATOM 671 N N . ARG A 1 90 ? 22.503 -21.276 -19.585 1.00 80.75 90 ARG A N 1
ATOM 672 C CA . ARG A 1 90 ? 23.782 -21.873 -19.160 1.00 80.75 90 ARG A CA 1
ATOM 673 C C . ARG A 1 90 ? 23.601 -23.105 -18.266 1.00 80.75 90 ARG A C 1
ATOM 675 O O . ARG A 1 90 ? 24.472 -23.958 -18.252 1.00 80.75 90 ARG A O 1
ATOM 682 N N . ARG A 1 91 ? 22.481 -23.215 -17.540 1.00 74.50 91 ARG A N 1
ATOM 683 C CA . ARG A 1 91 ? 22.152 -24.405 -16.729 1.00 74.50 91 ARG A CA 1
ATOM 684 C C . ARG A 1 91 ? 21.664 -25.587 -17.569 1.00 74.50 91 ARG A C 1
ATOM 686 O O . ARG A 1 91 ? 21.751 -26.709 -17.098 1.00 74.50 91 ARG A O 1
ATOM 693 N N . CYS A 1 92 ? 21.172 -25.344 -18.783 1.00 57.09 92 CYS A N 1
ATOM 694 C CA . CYS A 1 92 ? 20.743 -26.397 -19.706 1.00 57.09 92 CYS A CA 1
ATOM 695 C C . CYS A 1 92 ? 21.849 -26.833 -20.681 1.00 57.09 92 CYS A C 1
ATOM 697 O O . CYS A 1 92 ? 21.686 -27.847 -21.336 1.00 57.09 92 CYS A O 1
ATOM 699 N N . HIS A 1 93 ? 22.959 -26.092 -20.779 1.00 58.53 93 HIS A N 1
ATOM 700 C CA . HIS A 1 93 ? 24.102 -26.421 -21.649 1.00 58.53 93 HIS A CA 1
ATOM 701 C C . HIS A 1 93 ? 25.138 -27.362 -21.001 1.00 58.53 93 HIS A C 1
ATOM 703 O O . HIS A 1 93 ? 26.183 -27.614 -21.594 1.00 58.53 93 HIS A O 1
ATOM 709 N N . CYS A 1 94 ? 24.881 -27.851 -19.785 1.00 52.41 94 CYS A N 1
ATOM 710 C CA . CYS A 1 94 ? 25.762 -28.779 -19.065 1.00 52.41 94 CYS A CA 1
ATOM 711 C C . CYS A 1 94 ? 25.148 -30.179 -18.888 1.00 52.41 94 CYS A C 1
ATOM 713 O O . CYS A 1 94 ? 25.529 -30.884 -17.958 1.00 52.41 94 CYS A O 1
ATOM 715 N N . HIS A 1 95 ? 24.199 -30.572 -19.737 1.00 48.62 95 HIS A N 1
ATOM 716 C CA . HIS A 1 95 ? 23.611 -31.911 -19.753 1.00 48.62 95 HIS A CA 1
ATOM 717 C C . HIS A 1 95 ? 23.586 -32.452 -21.182 1.00 48.62 95 HIS A C 1
ATOM 719 O O . HIS A 1 95 ? 23.514 -33.694 -21.319 1.00 48.62 95 HIS A O 1
#

pLDDT: mean 73.66, std 15.17, range [41.09, 95.75]

Mean predicted aligned error: 16.03 Å

Foldseek 3Di:
DDPDPPPPPDPPDDDPVRVVVVVVVVVVVVVVVVVVVCVCVPVVNVVVVVVVVVVVVQADPVRDGPVVVVVVVVVVVVVVVVVVVVVVVVVVVPD

Secondary structure (DSSP, 8-state):
----------TTSPPHHHHHHHHHHHHHHHHHHHHHHHHHT-HHHHHHHHHHHHHHHHB-TTS-B-HHHHHHHHHHHHHHHHHHHHHHHHHHTT-

Radius of gyration: 30.56 Å; Cα contacts (8 Å, |Δi|>4): 14; chains: 1; bounding box: 51×51×78 Å